Protein AF-A0A1H9WSW0-F1 (afdb_monomer_lite)

pLDDT: mean 82.79, std 16.85, range [34.12, 98.12]

Radius of gyration: 21.38 Å; chains: 1; bounding box: 46×25×64 Å

Sequence (181 aa):
MLRKGFSERDTLLPRIRAILGNEEEGVRRLQELWKSALRRRLAEGALPTLQRALDMPRLTHAYASYWAGRNCISPRQPVFGTLLAYLGIDSIQSCISAARKLYSAHHKAGQQLVKELGASVDDTVVRRLETENSVTLSVGSGVSSLQITLFKVVAVSPDVTTVPAAVLRTALKLRGAEWLA

Foldseek 3Di:
DAFDDDDPCLLLVVQLCVLCPPCVVVLVVLLLVLLVLLVVCVVVVVVVVLCVQQVNVPDDSVNSNVQSDPPHLHDDPPSRLSSCVVSVNPPSVSSVVSSVSSVVSSVVSVVVQVVQVVVQDDPVNVVCVVVDQKDWDFGDDDPSTTTDIDGNDPDDDPDDDDDDPVVVNPVPDPPDCPVVD

Secondary structure (DSSP, 8-state):
-B--SS-HHHHHHHHHHHHHGGGHHHHHHHHHHHHHHHHHHHHTT-HHHHHHHTT-TT--HHHHHHHHSTT-S-PPTTHHHHHHHHTT-S-HHHHHHHHHHHHHHHHHHHHHHHHHHHHH--HHHHHHHHHSSEEEEEESSGGGPEEEEEE------SS-----HHHHT-TT-----TT--

Structure (mmCIF, N/CA/C/O backbone):
data_AF-A0A1H9WSW0-F1
#
_entry.id   AF-A0A1H9WSW0-F1
#
loop_
_atom_site.group_PDB
_atom_site.id
_atom_site.type_symbol
_atom_site.label_atom_id
_atom_site.label_alt_id
_atom_site.label_comp_id
_atom_site.label_asym_id
_atom_site.label_entity_id
_atom_site.label_seq_id
_atom_site.pdbx_PDB_ins_code
_atom_site.Cartn_x
_atom_site.Cartn_y
_atom_site.Cartn_z
_atom_site.occupancy
_atom_site.B_iso_or_equiv
_atom_site.auth_seq_id
_atom_site.auth_comp_id
_atom_site.auth_asym_id
_atom_site.auth_atom_id
_atom_site.pdbx_PDB_model_num
ATOM 1 N N . MET A 1 1 ? -3.609 -1.791 20.566 1.00 38.84 1 MET A N 1
ATOM 2 C CA . MET A 1 1 ? -4.601 -2.510 19.734 1.00 38.84 1 MET A CA 1
ATOM 3 C C . MET A 1 1 ? -3.914 -3.714 19.109 1.00 38.84 1 MET A C 1
ATOM 5 O O . MET A 1 1 ? -3.031 -3.522 18.283 1.00 38.84 1 MET A O 1
ATOM 9 N N . LEU A 1 2 ? -4.237 -4.931 19.546 1.00 34.62 2 LEU A N 1
ATOM 10 C CA . LEU A 1 2 ? -3.557 -6.148 19.091 1.00 34.62 2 LEU A CA 1
ATOM 11 C C . LEU A 1 2 ? -4.577 -7.140 18.552 1.00 34.62 2 LEU A C 1
ATOM 13 O O . LEU A 1 2 ? -5.642 -7.322 19.138 1.00 34.62 2 LEU A O 1
ATOM 17 N N . ARG A 1 3 ? -4.282 -7.678 17.367 1.00 46.81 3 ARG A N 1
ATOM 18 C CA . ARG A 1 3 ? -5.255 -8.337 16.492 1.00 46.81 3 ARG A CA 1
ATOM 19 C C .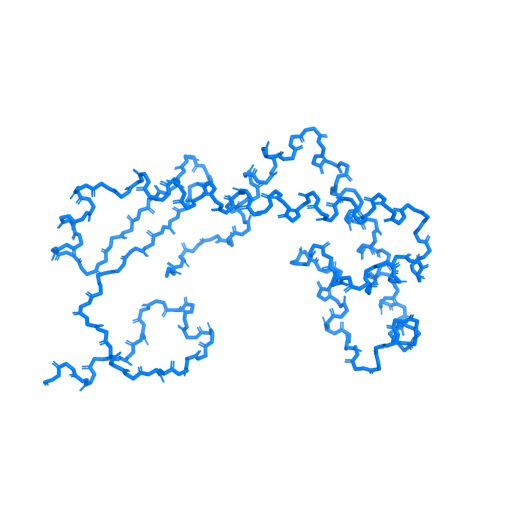 ARG A 1 3 ? -4.919 -9.818 16.373 1.00 46.81 3 ARG A C 1
ATOM 21 O O . ARG A 1 3 ? -3.785 -10.175 16.061 1.00 46.81 3 ARG A O 1
ATOM 28 N N . LYS A 1 4 ? -5.914 -10.665 16.624 1.00 34.12 4 LYS A N 1
ATOM 29 C CA . LYS A 1 4 ? -5.853 -12.115 16.432 1.00 34.12 4 LYS A CA 1
ATOM 30 C C . LYS A 1 4 ? -6.628 -12.436 15.148 1.00 34.12 4 LYS A C 1
ATOM 32 O O . LYS A 1 4 ? -7.837 -12.254 15.121 1.00 34.12 4 LYS A O 1
ATOM 37 N N . GLY A 1 5 ? -5.930 -12.908 14.114 1.00 36.50 5 GLY A N 1
ATOM 38 C CA . GLY A 1 5 ? -6.529 -13.367 12.851 1.00 36.50 5 GLY A CA 1
ATOM 39 C C . GLY A 1 5 ? -6.751 -12.276 11.792 1.00 36.50 5 GLY A C 1
ATOM 40 O O . GLY A 1 5 ? -7.163 -11.169 12.118 1.00 36.50 5 GLY A O 1
ATOM 41 N N . PHE A 1 6 ? -6.469 -12.653 10.534 1.00 40.56 6 PHE A N 1
ATOM 42 C CA . PHE A 1 6 ? -6.486 -11.876 9.280 1.00 40.56 6 PHE A CA 1
ATOM 43 C C . PHE A 1 6 ? -5.575 -10.638 9.253 1.00 40.56 6 PHE A C 1
ATOM 45 O O . PHE A 1 6 ? -5.480 -9.870 10.211 1.00 40.56 6 PHE A O 1
ATOM 52 N N . SER A 1 7 ? -4.821 -10.454 8.160 1.00 49.97 7 SER A N 1
ATOM 53 C CA . SER A 1 7 ? -3.940 -9.289 8.068 1.00 49.97 7 SER A CA 1
ATOM 54 C C . SER A 1 7 ? -4.804 -8.024 8.049 1.00 49.97 7 SER A C 1
ATOM 56 O O . SER A 1 7 ? -5.869 -8.016 7.441 1.00 49.97 7 SER A O 1
ATOM 58 N N . GLU A 1 8 ? -4.349 -6.933 8.676 1.00 51.81 8 GLU A N 1
ATOM 59 C CA . GLU A 1 8 ? -4.997 -5.603 8.634 1.00 51.81 8 GLU A CA 1
ATOM 60 C C . GLU A 1 8 ? -5.462 -5.215 7.225 1.00 51.81 8 GLU A C 1
ATOM 62 O O . GLU A 1 8 ? -6.463 -4.530 7.021 1.00 51.81 8 GLU A O 1
ATOM 67 N N . ARG A 1 9 ? -4.732 -5.711 6.235 1.00 53.47 9 ARG A N 1
ATOM 68 C CA . ARG A 1 9 ? -5.018 -5.508 4.840 1.00 53.47 9 ARG A CA 1
ATOM 69 C C . ARG A 1 9 ? -6.224 -6.294 4.338 1.00 53.47 9 ARG A C 1
ATOM 71 O O . ARG A 1 9 ? -6.984 -5.716 3.578 1.00 53.47 9 ARG A O 1
ATOM 78 N N . ASP A 1 10 ? -6.440 -7.536 4.756 1.00 60.22 10 ASP A N 1
ATOM 79 C CA . ASP A 1 10 ? -7.604 -8.334 4.332 1.00 60.22 10 ASP A CA 1
ATOM 80 C C . ASP A 1 10 ? -8.914 -7.695 4.806 1.00 60.22 10 ASP A C 1
ATOM 82 O O . ASP A 1 10 ? -9.914 -7.705 4.093 1.00 60.22 10 ASP A O 1
ATOM 86 N N . THR A 1 11 ? -8.875 -7.027 5.959 1.00 65.00 11 THR A N 1
ATOM 87 C CA . THR A 1 11 ? -10.005 -6.267 6.505 1.00 65.00 11 THR A CA 1
ATOM 88 C C . THR A 1 11 ? -10.200 -4.904 5.831 1.00 65.00 11 THR A C 1
ATOM 90 O O . THR A 1 11 ? -11.332 -4.466 5.603 1.00 65.00 11 THR A O 1
ATOM 93 N N . LEU A 1 12 ? -9.107 -4.204 5.507 1.00 78.38 12 LEU A N 1
ATOM 94 C CA . LEU A 1 12 ? -9.179 -2.899 4.845 1.00 78.38 12 LEU A CA 1
ATOM 95 C C . LEU A 1 12 ? -9.450 -3.016 3.346 1.00 78.38 12 LEU A C 1
ATOM 97 O O . LEU A 1 12 ? -9.990 -2.080 2.763 1.00 78.38 12 LEU A O 1
ATOM 101 N N . LEU A 1 13 ? -9.097 -4.137 2.713 1.00 81.50 13 LEU A N 1
ATOM 102 C CA . LEU A 1 13 ? -9.235 -4.331 1.272 1.00 81.50 13 LEU A CA 1
ATOM 103 C C . LEU A 1 13 ? -10.670 -4.087 0.792 1.00 81.50 13 LEU A C 1
ATOM 105 O O . LEU A 1 13 ? -10.814 -3.239 -0.083 1.00 81.50 13 LEU A O 1
ATOM 109 N N . PRO A 1 14 ? -11.724 -4.699 1.366 1.00 84.12 14 PRO A N 1
ATOM 110 C CA . PRO A 1 14 ? -13.106 -4.407 0.981 1.00 84.12 14 PRO A CA 1
ATOM 111 C C . PRO A 1 14 ? -13.464 -2.915 1.053 1.00 84.12 14 PRO A C 1
ATOM 113 O O . PRO A 1 14 ? -14.095 -2.392 0.140 1.00 84.12 14 PRO A O 1
ATOM 116 N N . ARG A 1 15 ? -12.996 -2.199 2.086 1.00 86.88 15 ARG A N 1
ATOM 117 C CA . ARG A 1 15 ? -13.229 -0.750 2.241 1.00 86.88 15 ARG A CA 1
ATOM 118 C C . ARG A 1 15 ? -12.480 0.057 1.191 1.00 86.88 15 ARG A C 1
ATOM 120 O O . ARG A 1 15 ? -13.049 0.948 0.575 1.00 86.88 15 ARG A O 1
ATOM 127 N N . ILE A 1 16 ? -11.220 -0.288 0.937 1.00 89.50 16 ILE A N 1
ATOM 128 C CA . ILE A 1 16 ? -10.413 0.334 -0.116 1.00 89.50 16 ILE A CA 1
ATOM 129 C C . ILE A 1 16 ? -11.081 0.133 -1.479 1.00 89.50 16 ILE A C 1
ATOM 131 O O . ILE A 1 16 ? -11.145 1.083 -2.253 1.00 89.50 16 ILE A O 1
ATOM 135 N N . ARG A 1 17 ? -11.606 -1.068 -1.759 1.00 91.06 17 ARG A N 1
ATOM 136 C CA . ARG A 1 17 ? -12.364 -1.353 -2.986 1.00 91.06 17 ARG A CA 1
ATOM 137 C C . ARG A 1 17 ? -13.604 -0.479 -3.091 1.00 91.06 17 ARG A C 1
ATOM 139 O O . ARG A 1 17 ? -13.776 0.190 -4.100 1.00 91.06 17 ARG A O 1
ATOM 146 N N . ALA A 1 18 ? -14.407 -0.418 -2.031 1.00 90.75 18 ALA A N 1
ATOM 147 C CA . ALA A 1 18 ? -15.601 0.421 -1.994 1.00 90.75 18 ALA A CA 1
ATOM 148 C C . ALA A 1 18 ? -15.280 1.912 -2.212 1.00 90.75 18 ALA A C 1
ATOM 150 O O . ALA A 1 18 ? -16.012 2.598 -2.915 1.00 90.75 18 ALA A O 1
ATOM 151 N N . ILE A 1 19 ? -14.168 2.408 -1.657 1.00 93.44 19 ILE A N 1
ATOM 152 C CA . ILE A 1 19 ? -13.735 3.804 -1.827 1.00 93.44 19 ILE A CA 1
ATOM 153 C C . ILE A 1 19 ? -13.229 4.081 -3.247 1.00 93.44 19 ILE A C 1
ATOM 155 O O . ILE A 1 19 ? -13.458 5.169 -3.767 1.00 93.44 19 ILE A O 1
ATOM 159 N N . LEU A 1 20 ? -12.508 3.136 -3.857 1.00 94.00 20 LEU A N 1
ATOM 160 C CA . LEU A 1 20 ? -12.010 3.284 -5.228 1.00 94.00 20 LEU A CA 1
ATOM 161 C C . LEU A 1 20 ? -13.120 3.096 -6.273 1.00 94.00 20 LEU A C 1
ATOM 163 O O . LEU A 1 20 ? -13.038 3.682 -7.351 1.00 94.00 20 LEU A O 1
ATOM 167 N N . GLY A 1 21 ? -14.143 2.293 -5.968 1.00 95.00 21 GLY A N 1
ATOM 168 C CA . GLY A 1 21 ? -15.275 2.027 -6.852 1.00 95.00 21 GLY A CA 1
ATOM 169 C C . GLY A 1 21 ? -14.823 1.580 -8.244 1.00 95.00 21 GLY A C 1
ATOM 170 O O . GLY A 1 21 ? -13.970 0.704 -8.385 1.00 95.00 21 GLY A O 1
ATOM 171 N N . ASN A 1 22 ? -15.349 2.243 -9.274 1.00 95.00 22 ASN A N 1
ATOM 172 C CA . ASN A 1 22 ? -15.055 1.949 -10.682 1.00 95.00 22 ASN A CA 1
ATOM 173 C C . ASN A 1 22 ? -13.574 2.139 -11.060 1.00 95.00 22 ASN A C 1
ATOM 175 O O . ASN A 1 22 ? -13.133 1.643 -12.094 1.00 95.00 22 ASN A O 1
ATOM 179 N N . GLU A 1 23 ? -12.790 2.848 -10.245 1.00 94.50 23 GLU A N 1
ATOM 180 C CA . GLU A 1 23 ? -11.371 3.085 -10.513 1.00 94.50 23 GLU A CA 1
ATOM 181 C C . GLU A 1 23 ? -10.456 1.969 -9.986 1.00 94.50 23 GLU A C 1
ATOM 183 O O . GLU A 1 23 ? -9.259 1.977 -10.296 1.00 94.50 23 GLU A O 1
ATOM 188 N N . GLU A 1 24 ? -10.972 1.018 -9.189 1.00 94.69 24 GLU A N 1
ATOM 189 C CA . GLU A 1 24 ? -10.145 -0.002 -8.526 1.00 94.69 24 GLU A CA 1
ATOM 190 C C . GLU A 1 24 ? -9.280 -0.759 -9.534 1.00 94.69 24 GLU A C 1
ATOM 192 O O . GLU A 1 24 ? -8.063 -0.864 -9.357 1.00 94.69 24 GLU A O 1
ATOM 197 N N . GLU A 1 25 ? -9.893 -1.258 -10.605 1.00 95.94 25 GLU A N 1
ATOM 198 C CA . GLU A 1 25 ? -9.198 -2.091 -11.578 1.00 95.94 25 GLU A CA 1
ATOM 199 C C . GLU A 1 25 ? -8.079 -1.317 -12.284 1.00 95.94 25 GLU A C 1
ATOM 201 O O . GLU A 1 25 ? -6.953 -1.809 -12.390 1.00 95.94 25 GLU A O 1
ATOM 206 N N . GLY A 1 26 ? -8.342 -0.071 -12.692 1.00 96.62 26 GLY A N 1
ATOM 207 C CA . GLY A 1 26 ? -7.338 0.791 -13.318 1.00 96.62 26 GLY A CA 1
ATOM 208 C C . GLY A 1 26 ? -6.163 1.086 -12.382 1.00 96.62 26 GLY A C 1
ATOM 209 O O . GLY A 1 26 ? -4.998 0.964 -12.774 1.00 96.62 26 GLY A O 1
ATOM 210 N N . VAL A 1 27 ? -6.449 1.395 -11.113 1.00 96.38 27 VAL A N 1
ATOM 211 C CA . VAL A 1 27 ? -5.418 1.627 -10.088 1.00 96.38 27 VAL A CA 1
ATOM 212 C C . VAL A 1 27 ? -4.583 0.367 -9.849 1.00 96.38 27 VAL A C 1
ATOM 214 O O . VAL A 1 27 ? -3.354 0.451 -9.762 1.00 96.38 27 VAL A O 1
ATOM 217 N N . ARG A 1 28 ? -5.215 -0.809 -9.770 1.00 94.50 28 ARG A N 1
ATOM 218 C CA . ARG A 1 28 ? -4.524 -2.099 -9.588 1.00 94.50 28 ARG A CA 1
ATOM 219 C C . ARG A 1 28 ? -3.661 -2.459 -10.790 1.00 94.50 28 ARG A C 1
ATOM 221 O O . ARG A 1 28 ? -2.525 -2.885 -10.600 1.00 94.50 28 ARG A O 1
ATOM 228 N N . ARG A 1 29 ? -4.159 -2.229 -12.004 1.00 96.88 29 ARG A N 1
ATOM 229 C CA . ARG A 1 29 ? -3.423 -2.465 -13.250 1.00 96.88 29 ARG A CA 1
ATOM 230 C C . ARG A 1 29 ? -2.155 -1.619 -13.317 1.00 96.88 29 ARG A C 1
ATOM 232 O O . ARG A 1 29 ? -1.082 -2.152 -13.581 1.00 96.88 29 ARG A O 1
ATOM 239 N N . LEU A 1 30 ? -2.254 -0.327 -12.997 1.00 97.56 30 LEU A N 1
ATOM 240 C CA . LEU A 1 30 ? -1.094 0.568 -12.944 1.00 97.56 30 LEU A CA 1
ATOM 241 C C . LEU A 1 30 ? -0.109 0.169 -11.837 1.00 97.56 30 LEU A C 1
ATOM 243 O O . LEU A 1 30 ? 1.098 0.257 -12.037 1.00 97.56 30 LEU A O 1
ATOM 247 N N . GLN A 1 31 ? -0.599 -0.307 -10.688 1.00 96.50 31 GLN A N 1
ATOM 248 C CA . GLN A 1 31 ? 0.255 -0.853 -9.630 1.00 96.50 31 GLN A CA 1
ATOM 249 C C . GLN A 1 31 ? 1.017 -2.104 -10.083 1.00 96.50 31 GLN A C 1
ATOM 251 O O . GLN A 1 31 ? 2.221 -2.195 -9.859 1.00 96.50 31 GLN A O 1
ATOM 256 N N . GLU A 1 32 ? 0.349 -3.056 -10.734 1.00 96.94 32 GLU A N 1
ATOM 257 C CA . GLU A 1 32 ? 1.009 -4.267 -11.232 1.00 96.94 32 GLU A CA 1
ATOM 258 C C . GLU A 1 32 ? 1.965 -3.990 -12.394 1.00 96.94 32 GLU A C 1
ATOM 260 O O . GLU A 1 32 ? 2.999 -4.652 -12.488 1.00 96.94 32 GLU A O 1
ATOM 265 N N . LEU A 1 33 ? 1.685 -2.987 -13.232 1.00 97.50 33 LEU A N 1
ATOM 266 C CA . LEU A 1 33 ? 2.548 -2.596 -14.348 1.00 97.50 33 LEU A CA 1
ATOM 267 C C . LEU A 1 33 ? 3.987 -2.324 -13.884 1.00 97.50 33 LEU A C 1
ATOM 269 O O . LEU A 1 33 ? 4.922 -2.998 -14.313 1.00 97.50 33 LEU A O 1
ATOM 273 N N . TRP A 1 34 ? 4.182 -1.378 -12.963 1.00 97.69 34 TRP A N 1
ATOM 274 C CA . TRP A 1 34 ? 5.536 -1.037 -12.519 1.00 97.69 34 TRP A CA 1
ATOM 275 C C . TRP A 1 34 ? 6.126 -2.094 -11.577 1.00 97.69 34 TRP A C 1
ATOM 277 O O . TRP A 1 34 ? 7.333 -2.340 -11.607 1.00 97.69 34 TRP A O 1
ATOM 287 N N . LYS A 1 35 ? 5.302 -2.761 -10.757 1.00 98.06 35 LYS A N 1
ATOM 288 C CA . LYS A 1 35 ? 5.786 -3.801 -9.835 1.00 98.06 35 LYS A CA 1
ATOM 289 C C . LYS A 1 35 ? 6.286 -5.032 -10.568 1.00 98.06 35 LYS A C 1
ATOM 291 O O . LYS A 1 35 ? 7.317 -5.579 -10.191 1.00 98.06 35 LYS A O 1
ATOM 296 N N . SER A 1 36 ? 5.573 -5.481 -11.598 1.00 97.75 36 SER A N 1
ATOM 297 C CA . SER A 1 36 ? 6.006 -6.608 -12.428 1.00 97.75 36 SER A CA 1
ATOM 298 C C . SER A 1 36 ? 7.280 -6.270 -13.202 1.00 97.75 36 SER A C 1
ATOM 300 O O . SER A 1 36 ? 8.211 -7.077 -13.201 1.00 97.75 36 SER A O 1
ATOM 302 N N . ALA A 1 37 ? 7.380 -5.056 -13.754 1.00 97.81 37 ALA A N 1
ATOM 303 C CA . ALA A 1 37 ? 8.597 -4.571 -14.398 1.00 97.81 37 ALA A CA 1
ATOM 304 C C . ALA A 1 37 ? 9.793 -4.556 -13.428 1.00 97.81 37 ALA A C 1
ATOM 306 O O . ALA A 1 37 ? 10.864 -5.057 -13.772 1.00 97.81 37 ALA A O 1
ATOM 307 N N . LEU A 1 38 ? 9.603 -4.065 -12.197 1.00 97.94 38 LEU A N 1
ATOM 308 C CA . LEU A 1 38 ? 10.642 -4.084 -11.166 1.00 97.94 38 LEU A CA 1
ATOM 309 C C . LEU A 1 38 ? 11.030 -5.513 -10.764 1.00 97.94 38 LEU A C 1
ATOM 311 O O . LEU A 1 38 ? 12.218 -5.815 -10.698 1.00 97.94 38 LEU A O 1
ATOM 315 N N . ARG A 1 39 ? 10.056 -6.409 -10.541 1.00 97.88 39 ARG A N 1
ATOM 316 C CA . ARG A 1 39 ? 10.324 -7.829 -10.232 1.00 97.88 39 ARG A CA 1
ATOM 317 C C . ARG A 1 39 ? 11.192 -8.478 -11.306 1.00 97.88 39 ARG A C 1
ATOM 319 O O . ARG A 1 39 ? 12.167 -9.142 -10.969 1.00 97.88 39 ARG A O 1
ATOM 326 N N . ARG A 1 40 ? 10.863 -8.248 -12.579 1.00 97.50 40 ARG A N 1
ATOM 327 C CA . ARG A 1 40 ? 11.629 -8.766 -13.718 1.00 97.50 40 ARG A CA 1
ATOM 328 C C . ARG A 1 40 ? 13.066 -8.237 -13.718 1.00 97.50 40 ARG A C 1
ATOM 330 O O . ARG A 1 40 ? 13.993 -9.034 -13.740 1.00 97.50 40 ARG A O 1
ATOM 337 N N . ARG A 1 41 ? 13.259 -6.920 -13.584 1.00 97.06 41 ARG A N 1
ATOM 338 C CA . ARG A 1 41 ? 14.602 -6.311 -13.515 1.00 97.06 41 ARG A CA 1
ATOM 339 C C . ARG A 1 41 ? 15.440 -6.858 -12.357 1.00 97.06 41 ARG A C 1
ATOM 341 O O . ARG A 1 41 ? 16.633 -7.092 -12.514 1.00 97.06 41 ARG A O 1
ATOM 348 N N . LEU A 1 42 ? 14.831 -7.064 -11.190 1.00 96.44 42 LEU A N 1
ATOM 349 C CA . LEU A 1 42 ? 15.534 -7.635 -10.040 1.00 96.44 42 LEU A CA 1
ATOM 350 C C . LEU A 1 42 ? 15.942 -9.092 -10.288 1.00 96.44 42 LEU A C 1
ATOM 352 O O . LEU A 1 42 ? 17.070 -9.454 -9.964 1.00 96.44 42 LEU A O 1
ATOM 356 N N . ALA A 1 43 ? 15.076 -9.893 -10.916 1.00 96.00 43 ALA A N 1
ATOM 357 C CA . ALA A 1 43 ? 15.394 -11.269 -11.303 1.00 96.00 43 ALA A CA 1
ATOM 358 C C . ALA A 1 43 ? 16.537 -11.350 -12.336 1.00 96.00 43 ALA A C 1
ATOM 360 O O . ALA A 1 43 ? 17.318 -12.293 -12.309 1.00 96.00 43 ALA A O 1
ATOM 361 N N . GLU A 1 44 ? 16.680 -10.335 -13.190 1.00 96.38 44 GLU A N 1
ATOM 362 C CA . GLU A 1 44 ? 17.793 -10.179 -14.142 1.00 96.38 44 GLU A CA 1
ATOM 363 C C . GLU A 1 44 ? 19.102 -9.689 -13.483 1.00 96.38 44 GLU A C 1
ATOM 365 O O . GLU A 1 44 ? 20.090 -9.445 -14.171 1.00 96.38 44 GLU A O 1
ATOM 370 N N . GLY A 1 45 ? 19.135 -9.496 -12.159 1.00 93.94 45 GLY A N 1
ATOM 371 C CA . GLY A 1 45 ? 20.326 -9.013 -11.452 1.00 93.94 45 GLY A CA 1
ATOM 372 C C . GLY A 1 45 ? 20.592 -7.512 -11.621 1.00 93.94 45 GLY A C 1
ATOM 373 O O . GLY A 1 45 ? 21.691 -7.041 -11.330 1.00 93.94 45 GLY A O 1
ATOM 374 N N . ALA A 1 46 ? 19.596 -6.720 -12.037 1.00 95.19 46 ALA A N 1
ATOM 375 C CA . ALA A 1 46 ? 19.780 -5.307 -12.382 1.00 95.19 46 ALA A CA 1
ATOM 376 C C . ALA A 1 46 ? 20.014 -4.360 -11.182 1.00 95.19 46 ALA A C 1
ATOM 378 O O . ALA A 1 46 ? 20.078 -3.142 -11.376 1.00 95.19 46 ALA A O 1
ATOM 379 N N . LEU A 1 47 ? 20.169 -4.871 -9.953 1.00 96.12 47 LEU A N 1
ATOM 380 C CA . LEU A 1 47 ? 20.308 -4.058 -8.737 1.00 96.12 47 LEU A CA 1
ATOM 381 C C . LEU A 1 47 ? 21.422 -2.992 -8.829 1.00 96.12 47 LEU A C 1
ATOM 383 O O . LEU A 1 47 ? 21.122 -1.840 -8.516 1.00 96.12 47 LEU A O 1
ATOM 387 N N . PRO A 1 48 ? 22.651 -3.279 -9.309 1.00 96.88 48 PRO A N 1
ATOM 388 C CA . PRO A 1 48 ? 23.694 -2.252 -9.414 1.00 96.88 48 PRO A CA 1
ATOM 389 C C . PRO A 1 48 ? 23.345 -1.128 -10.399 1.00 96.88 48 PRO A C 1
ATOM 391 O O . PRO A 1 48 ? 23.721 0.028 -10.210 1.00 96.88 48 PRO A O 1
ATOM 394 N N . THR A 1 49 ? 22.621 -1.449 -11.474 1.00 97.12 49 THR A N 1
ATOM 395 C CA . THR A 1 49 ? 22.169 -0.441 -12.448 1.00 97.12 49 THR A CA 1
ATOM 396 C C . THR A 1 49 ? 21.021 0.397 -11.887 1.00 97.12 49 THR A C 1
ATOM 398 O O . THR A 1 49 ? 20.997 1.608 -12.086 1.00 97.12 49 THR A O 1
ATOM 401 N N . LEU A 1 50 ? 20.127 -0.227 -11.113 1.00 96.50 50 LEU A N 1
ATOM 402 C CA . LEU A 1 50 ? 19.039 0.440 -10.410 1.00 96.50 50 LEU A CA 1
ATOM 403 C C . LEU A 1 50 ? 19.571 1.399 -9.334 1.00 96.50 50 LEU A C 1
ATOM 405 O O . LEU A 1 50 ? 19.106 2.530 -9.247 1.00 96.50 50 LEU A O 1
ATOM 409 N N . GLN A 1 51 ? 20.573 0.982 -8.552 1.00 97.19 51 GLN A N 1
ATOM 410 C CA . GLN A 1 51 ? 21.248 1.832 -7.561 1.00 97.19 51 GLN A CA 1
ATOM 411 C C . GLN A 1 51 ? 21.806 3.108 -8.197 1.00 97.19 51 GLN A C 1
ATOM 413 O O . GLN A 1 51 ? 21.592 4.193 -7.664 1.00 97.19 51 GLN A O 1
ATOM 418 N N . ARG A 1 52 ? 22.480 2.979 -9.348 1.00 96.94 52 ARG A N 1
ATOM 419 C CA . ARG A 1 52 ? 23.023 4.123 -10.094 1.00 96.94 52 ARG A CA 1
ATOM 420 C C . ARG A 1 52 ? 21.926 5.018 -10.661 1.00 96.94 52 ARG A C 1
ATOM 422 O O . ARG A 1 52 ? 22.007 6.228 -10.514 1.00 96.94 52 ARG A O 1
ATOM 429 N N . ALA A 1 53 ? 20.894 4.437 -11.273 1.00 95.44 53 ALA A N 1
ATOM 430 C CA . ALA A 1 53 ? 19.801 5.205 -11.868 1.00 95.44 53 ALA A CA 1
ATOM 431 C C . ALA A 1 53 ? 18.981 5.993 -10.833 1.00 95.44 53 ALA A C 1
ATOM 433 O O . ALA A 1 53 ? 18.462 7.060 -11.147 1.00 95.44 53 ALA A O 1
ATOM 434 N N . LEU A 1 54 ? 18.853 5.466 -9.612 1.00 95.75 54 LEU A N 1
ATOM 435 C CA . LEU A 1 54 ? 18.106 6.102 -8.526 1.00 95.75 54 LEU A CA 1
ATOM 436 C C . LEU A 1 54 ? 18.963 6.982 -7.607 1.00 95.75 54 LEU A C 1
ATOM 438 O O . LEU A 1 54 ? 18.403 7.567 -6.685 1.00 95.75 54 LEU A O 1
ATOM 442 N N . ASP A 1 55 ? 20.281 7.036 -7.817 1.00 95.69 55 ASP A N 1
ATOM 443 C CA . ASP A 1 55 ? 21.247 7.638 -6.886 1.00 95.69 55 ASP A CA 1
ATOM 444 C C . ASP A 1 55 ? 21.100 7.101 -5.443 1.00 95.69 55 ASP A C 1
ATOM 446 O O . ASP A 1 55 ? 21.023 7.821 -4.448 1.00 95.69 55 ASP A O 1
ATOM 450 N N . MET A 1 56 ? 20.989 5.774 -5.322 1.00 95.44 56 MET A N 1
ATOM 451 C CA . MET A 1 56 ? 20.795 5.077 -4.047 1.00 95.44 56 MET A CA 1
ATOM 452 C C . MET A 1 56 ? 21.821 3.950 -3.867 1.00 95.44 56 MET A C 1
ATOM 454 O O . MET A 1 56 ? 21.458 2.774 -3.951 1.00 95.44 56 MET A O 1
ATOM 458 N N . PRO A 1 57 ? 23.092 4.253 -3.543 1.00 92.62 57 PRO A N 1
ATOM 459 C CA . PRO A 1 57 ? 24.14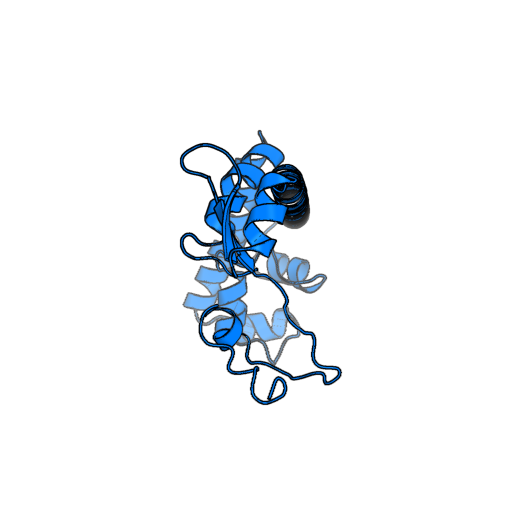8 3.238 -3.425 1.00 92.62 57 PRO A CA 1
ATOM 460 C C . PRO A 1 57 ? 23.895 2.211 -2.308 1.00 92.62 57 PRO A C 1
ATOM 462 O O . PRO A 1 57 ? 24.419 1.104 -2.344 1.00 92.62 57 PRO A O 1
ATOM 465 N N . ARG A 1 58 ? 23.060 2.553 -1.316 1.00 94.56 58 ARG A N 1
ATOM 466 C CA . ARG A 1 58 ? 22.684 1.668 -0.198 1.00 94.56 58 ARG A CA 1
ATOM 467 C C . ARG A 1 58 ? 21.384 0.887 -0.436 1.00 94.56 58 ARG A C 1
ATOM 469 O O . ARG A 1 58 ? 20.909 0.214 0.478 1.00 94.56 58 ARG A O 1
ATOM 476 N N . LEU A 1 59 ? 20.772 0.982 -1.622 1.00 94.81 59 LEU A N 1
ATOM 477 C CA . LEU A 1 59 ? 19.559 0.223 -1.943 1.00 94.81 59 LEU A CA 1
ATOM 478 C C . LEU A 1 59 ? 19.877 -1.275 -1.968 1.00 94.81 59 LEU A C 1
ATOM 480 O O . LEU A 1 59 ? 20.674 -1.734 -2.780 1.00 94.81 59 LEU A O 1
ATOM 484 N N . THR A 1 60 ? 19.239 -2.046 -1.093 1.00 95.44 60 THR A N 1
ATOM 485 C CA . THR A 1 60 ? 19.421 -3.500 -1.025 1.00 95.44 60 THR A CA 1
ATOM 486 C C . THR A 1 60 ? 18.392 -4.231 -1.882 1.00 95.44 60 THR A C 1
ATOM 488 O O . THR A 1 60 ? 17.296 -3.723 -2.134 1.00 95.44 60 THR A O 1
ATOM 491 N N . HIS A 1 61 ? 18.703 -5.473 -2.268 1.00 94.38 61 HIS A N 1
ATOM 492 C CA . HIS A 1 61 ? 17.753 -6.334 -2.978 1.00 94.38 61 HIS A CA 1
ATOM 493 C C . HIS A 1 61 ? 16.449 -6.522 -2.189 1.00 94.38 61 HIS A C 1
ATOM 495 O O . HIS A 1 61 ? 15.361 -6.464 -2.759 1.00 94.38 61 HIS A O 1
ATOM 501 N N . ALA A 1 62 ? 16.545 -6.704 -0.867 1.00 93.25 62 ALA A N 1
ATOM 502 C CA . ALA A 1 62 ? 15.387 -6.858 0.007 1.00 93.25 62 ALA A CA 1
ATOM 503 C C . ALA A 1 62 ? 14.485 -5.614 -0.013 1.00 93.25 62 ALA A C 1
ATOM 505 O O . ALA A 1 62 ? 13.264 -5.738 -0.112 1.00 93.25 62 ALA A O 1
ATOM 506 N N . TYR A 1 63 ? 15.073 -4.415 0.023 1.00 93.00 63 TYR A N 1
ATOM 507 C CA . TYR A 1 63 ? 14.302 -3.174 0.003 1.00 93.00 63 TYR A CA 1
ATOM 508 C C . TYR A 1 63 ? 13.667 -2.901 -1.370 1.00 93.00 63 TYR A C 1
ATOM 510 O O . TYR A 1 63 ? 12.490 -2.546 -1.443 1.00 93.00 63 TYR A O 1
ATOM 518 N N . ALA A 1 64 ? 14.386 -3.170 -2.464 1.00 94.81 64 ALA A N 1
ATOM 519 C CA . ALA A 1 64 ? 13.820 -3.093 -3.812 1.00 94.81 64 ALA A CA 1
ATOM 520 C C . ALA A 1 64 ? 12.696 -4.129 -4.027 1.00 94.81 64 ALA A C 1
ATOM 522 O O . ALA A 1 64 ? 11.641 -3.814 -4.580 1.00 94.81 64 ALA A O 1
ATOM 523 N N . SER A 1 65 ? 12.874 -5.351 -3.517 1.00 94.31 65 SER A N 1
ATOM 524 C CA . SER A 1 65 ? 11.846 -6.401 -3.550 1.00 94.31 65 SER A CA 1
ATOM 525 C C . SER A 1 65 ? 10.615 -6.020 -2.730 1.00 94.31 65 SER A C 1
ATOM 527 O O . SER A 1 65 ? 9.490 -6.306 -3.137 1.00 94.31 65 SER A O 1
ATOM 529 N N . TYR A 1 66 ? 10.798 -5.325 -1.602 1.00 94.12 66 TYR A N 1
ATOM 530 C CA . TYR A 1 66 ? 9.691 -4.783 -0.817 1.00 94.12 66 TYR A CA 1
ATOM 531 C C . TYR A 1 66 ? 8.852 -3.780 -1.623 1.00 94.12 66 TYR A C 1
ATOM 533 O O . TYR A 1 66 ? 7.622 -3.842 -1.555 1.00 94.12 66 TYR A O 1
ATOM 541 N N . TRP A 1 67 ? 9.479 -2.908 -2.424 1.00 96.00 67 TRP A N 1
ATOM 542 C CA . TRP A 1 67 ? 8.748 -1.998 -3.317 1.00 96.00 67 TRP A CA 1
ATOM 543 C C . TRP A 1 67 ? 7.892 -2.755 -4.330 1.00 96.00 67 TRP A C 1
ATOM 545 O O . TRP A 1 67 ? 6.719 -2.439 -4.512 1.00 96.00 67 TRP A O 1
ATOM 555 N N . ALA A 1 68 ? 8.454 -3.797 -4.939 1.00 94.31 68 ALA A N 1
ATOM 556 C CA . ALA A 1 68 ? 7.736 -4.642 -5.888 1.00 94.31 68 ALA A CA 1
ATOM 557 C C . ALA A 1 68 ? 6.686 -5.553 -5.215 1.00 94.31 68 ALA A C 1
ATOM 559 O O . ALA A 1 68 ? 5.842 -6.161 -5.877 1.00 94.31 68 ALA A O 1
ATOM 560 N N . GLY A 1 69 ? 6.746 -5.657 -3.888 1.00 89.25 69 GLY A N 1
ATOM 561 C CA . GLY A 1 69 ? 5.865 -6.468 -3.077 1.00 89.25 69 GLY A CA 1
ATOM 562 C C . GLY A 1 69 ? 4.462 -5.887 -2.948 1.00 89.25 69 GLY A C 1
ATOM 563 O O . GLY A 1 69 ? 4.153 -4.735 -3.275 1.00 89.25 69 GLY A O 1
ATOM 564 N N . ARG A 1 70 ? 3.569 -6.704 -2.387 1.00 83.38 70 ARG A N 1
ATOM 565 C CA . ARG A 1 70 ? 2.188 -6.282 -2.148 1.00 83.38 70 ARG A CA 1
ATOM 566 C C . ARG A 1 70 ? 2.152 -5.080 -1.200 1.00 83.38 70 ARG A C 1
ATOM 568 O O . ARG A 1 70 ? 1.351 -4.179 -1.415 1.00 83.38 70 ARG A O 1
ATOM 575 N N . ASN A 1 71 ? 2.991 -5.038 -0.161 1.00 81.38 71 ASN A N 1
ATOM 576 C CA . ASN A 1 71 ? 2.925 -4.090 0.974 1.00 81.38 71 ASN A CA 1
ATOM 577 C C . ASN A 1 71 ? 3.361 -2.652 0.682 1.00 81.38 71 ASN A C 1
ATOM 579 O O . ASN A 1 71 ? 3.051 -1.764 1.468 1.00 81.38 71 ASN A O 1
ATOM 583 N N . CYS A 1 72 ? 3.991 -2.397 -0.458 1.00 90.94 72 CYS A N 1
ATOM 584 C CA . CYS A 1 72 ? 4.345 -1.047 -0.868 1.00 90.94 72 CYS A CA 1
ATOM 585 C C . CYS A 1 72 ? 3.317 -0.504 -1.875 1.00 90.94 72 CYS A C 1
ATOM 587 O O . CYS A 1 72 ? 2.971 -1.197 -2.826 1.00 90.94 72 CYS A O 1
ATOM 589 N N . ILE A 1 73 ? 2.809 0.716 -1.680 1.00 94.38 73 ILE A N 1
ATOM 590 C CA . ILE A 1 73 ? 1.987 1.417 -2.691 1.00 94.38 73 ILE A CA 1
ATOM 591 C C . ILE A 1 73 ? 2.889 2.124 -3.706 1.00 94.38 73 ILE A C 1
ATOM 593 O O . ILE A 1 73 ? 2.639 2.093 -4.907 1.00 94.38 73 ILE A O 1
ATOM 597 N N . SER A 1 74 ? 3.945 2.765 -3.216 1.00 94.75 74 SER A N 1
ATOM 598 C CA . SER A 1 74 ? 5.028 3.315 -4.023 1.00 94.75 74 SER A CA 1
ATOM 599 C C . SER A 1 74 ? 6.231 3.618 -3.125 1.00 94.75 74 SER A C 1
ATOM 601 O O . SER A 1 74 ? 6.045 3.877 -1.928 1.00 94.75 74 SER A O 1
ATOM 603 N N . PRO A 1 75 ? 7.448 3.681 -3.685 1.00 93.19 75 PRO A N 1
ATOM 604 C CA . PRO A 1 75 ? 8.552 4.415 -3.078 1.00 93.19 75 PRO A CA 1
ATOM 605 C C . PRO A 1 75 ? 8.160 5.867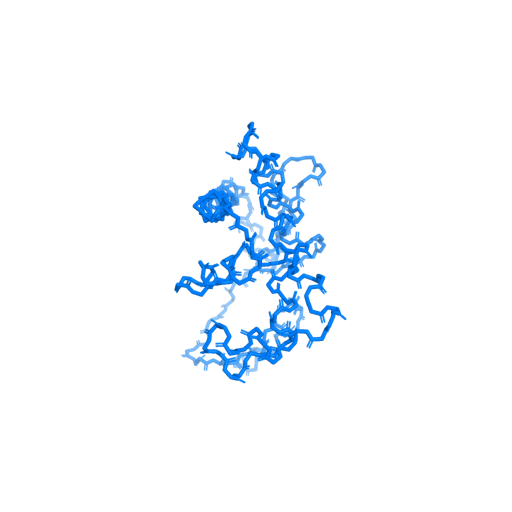 -2.762 1.00 93.19 75 PRO A C 1
ATOM 607 O O . PRO A 1 75 ? 7.174 6.401 -3.288 1.00 93.19 75 PRO A O 1
ATOM 610 N N . ARG A 1 76 ? 8.947 6.521 -1.902 1.00 90.75 76 ARG A N 1
ATOM 611 C CA . ARG A 1 76 ? 8.778 7.952 -1.610 1.00 90.75 76 ARG A CA 1
ATOM 612 C C . ARG A 1 76 ? 9.115 8.795 -2.843 1.00 90.75 76 ARG A C 1
ATOM 614 O O . ARG A 1 76 ? 9.910 8.393 -3.687 1.00 90.75 76 ARG A O 1
ATOM 621 N N . GLN A 1 77 ? 8.505 9.970 -2.943 1.00 87.88 77 GLN A N 1
ATOM 622 C CA . GLN A 1 77 ? 8.907 10.969 -3.934 1.00 87.88 77 GLN A CA 1
ATOM 623 C C . GLN A 1 77 ? 10.241 11.612 -3.508 1.00 87.88 77 GLN A C 1
ATOM 625 O O . GLN A 1 77 ? 10.473 11.729 -2.302 1.00 87.88 77 GLN A O 1
ATOM 630 N N . PRO A 1 78 ? 11.113 12.009 -4.455 1.00 90.25 78 PRO A N 1
ATOM 631 C CA . PRO A 1 78 ? 10.950 11.926 -5.917 1.00 90.25 78 PRO A CA 1
ATOM 632 C C . PRO A 1 78 ? 11.315 10.558 -6.529 1.00 90.25 78 PRO A C 1
ATOM 634 O O . PRO A 1 78 ? 11.039 10.320 -7.702 1.00 90.25 78 PRO A O 1
ATOM 637 N N . VAL A 1 79 ? 11.879 9.638 -5.735 1.00 95.81 79 VAL A N 1
ATOM 638 C CA . VAL A 1 79 ? 12.433 8.342 -6.185 1.00 95.81 79 VAL A CA 1
ATOM 639 C C . VAL A 1 79 ? 11.462 7.539 -7.050 1.00 95.81 79 VAL A C 1
ATOM 641 O O . VAL A 1 79 ? 11.881 6.885 -8.002 1.00 95.81 79 VAL A O 1
ATOM 644 N N . PHE A 1 80 ? 10.159 7.584 -6.760 1.00 97.06 80 PHE A N 1
ATOM 645 C CA . PHE A 1 80 ? 9.185 6.831 -7.548 1.00 97.06 80 PHE A CA 1
ATOM 646 C C . PHE A 1 80 ? 9.121 7.271 -9.019 1.00 97.06 80 PHE A C 1
ATOM 648 O O . PHE A 1 80 ? 9.017 6.413 -9.891 1.00 97.06 80 PHE A O 1
ATOM 655 N N . GLY A 1 81 ? 9.220 8.571 -9.311 1.00 96.81 81 GLY A N 1
ATOM 656 C CA . GLY A 1 81 ? 9.240 9.061 -10.693 1.00 96.81 81 GLY A CA 1
ATOM 657 C C . GLY A 1 81 ? 10.461 8.546 -11.457 1.00 96.81 81 GLY A C 1
ATOM 658 O O . GLY A 1 81 ? 10.319 7.990 -12.545 1.00 96.81 81 GLY A O 1
ATOM 659 N N . THR A 1 82 ? 11.641 8.635 -10.839 1.00 97.06 82 THR A N 1
ATOM 660 C CA . THR A 1 82 ? 12.902 8.128 -11.403 1.00 97.06 82 THR A CA 1
ATOM 661 C C . THR A 1 82 ? 12.866 6.616 -11.616 1.00 97.06 82 THR A C 1
ATOM 663 O O . THR A 1 82 ? 13.309 6.126 -12.652 1.00 97.06 82 THR A O 1
ATOM 666 N N . LEU A 1 83 ? 12.276 5.868 -10.678 1.00 97.81 83 LEU A N 1
ATOM 667 C CA . LEU A 1 83 ? 12.068 4.429 -10.824 1.00 97.81 83 LEU A CA 1
ATOM 668 C C . LEU A 1 83 ? 11.200 4.109 -12.041 1.00 97.81 83 LEU A C 1
ATOM 670 O O . LEU A 1 83 ? 11.554 3.228 -12.818 1.00 97.81 83 LEU A O 1
ATOM 674 N N . LEU A 1 84 ? 10.078 4.806 -12.221 1.00 98.12 84 LEU A N 1
ATOM 675 C CA . LEU A 1 84 ? 9.187 4.574 -13.360 1.00 98.12 84 LEU A CA 1
ATOM 676 C C . LEU A 1 84 ? 9.887 4.862 -14.694 1.00 98.12 84 LEU A C 1
ATOM 678 O O . LEU A 1 84 ? 9.766 4.060 -15.618 1.00 98.12 84 LEU A O 1
ATOM 682 N N . ALA A 1 85 ? 10.668 5.944 -14.762 1.00 97.38 85 ALA A N 1
ATOM 683 C CA . ALA A 1 85 ? 11.475 6.272 -15.935 1.00 97.38 85 ALA A CA 1
ATOM 684 C C . ALA A 1 85 ? 12.533 5.192 -16.226 1.00 97.38 85 ALA A C 1
ATOM 686 O O . ALA A 1 85 ? 12.628 4.712 -17.352 1.00 97.38 85 ALA A O 1
ATOM 687 N N . TYR A 1 86 ? 13.270 4.735 -15.207 1.00 97.12 86 TYR A N 1
ATOM 688 C CA . TYR A 1 86 ? 14.245 3.644 -15.341 1.00 97.12 86 TYR A CA 1
ATOM 689 C C . TYR A 1 86 ? 13.605 2.335 -15.839 1.00 97.12 86 TYR A C 1
ATOM 691 O O . TYR A 1 86 ? 14.200 1.591 -16.620 1.00 97.12 86 TYR A O 1
ATOM 699 N N . LEU A 1 87 ? 12.379 2.044 -15.398 1.00 97.50 87 LEU A N 1
ATOM 700 C CA . LEU A 1 87 ? 11.630 0.863 -15.829 1.00 97.50 87 LEU A CA 1
ATOM 701 C C . LEU A 1 87 ? 11.060 0.986 -17.253 1.00 97.50 87 LEU A C 1
ATOM 703 O O . LEU A 1 87 ? 10.515 -0.002 -17.746 1.00 97.50 87 LEU A O 1
ATOM 707 N N . GLY A 1 88 ? 11.189 2.147 -17.906 1.00 96.88 88 GLY A N 1
ATOM 708 C CA . GLY A 1 88 ? 10.639 2.404 -19.238 1.00 96.88 88 GLY A CA 1
ATOM 709 C C . GLY A 1 88 ? 9.113 2.501 -19.246 1.00 96.88 88 GLY A C 1
ATOM 710 O O . GLY A 1 88 ? 8.475 2.048 -20.190 1.00 96.88 88 GLY A O 1
ATOM 711 N N . ILE A 1 89 ? 8.508 3.005 -18.166 1.00 97.38 89 ILE A N 1
ATOM 712 C CA . ILE A 1 89 ? 7.056 3.192 -18.091 1.00 97.38 89 ILE A CA 1
ATOM 713 C C . ILE A 1 89 ? 6.695 4.567 -18.649 1.00 97.38 89 ILE A C 1
ATOM 715 O O . ILE A 1 89 ? 6.945 5.574 -17.993 1.00 97.38 89 ILE A O 1
ATOM 719 N N . ASP A 1 90 ? 6.027 4.607 -19.801 1.00 93.19 90 ASP A N 1
ATOM 720 C CA . ASP A 1 90 ? 5.620 5.867 -20.448 1.00 93.19 90 ASP A CA 1
ATOM 721 C C . ASP A 1 90 ? 4.525 6.607 -19.662 1.00 93.19 90 ASP A C 1
ATOM 723 O O . ASP A 1 90 ? 4.465 7.836 -19.610 1.00 93.19 90 ASP A O 1
ATOM 727 N N . SER A 1 91 ? 3.665 5.864 -18.964 1.00 93.69 91 SER A N 1
ATOM 728 C CA . SER A 1 91 ? 2.533 6.406 -18.209 1.00 93.69 91 SER A CA 1
ATOM 729 C C . SER A 1 91 ? 2.911 6.850 -16.785 1.00 93.69 91 SER A C 1
ATOM 731 O O . SER A 1 91 ? 2.207 6.523 -15.822 1.00 93.69 91 SER A O 1
ATOM 733 N N . ILE A 1 92 ? 4.025 7.577 -16.618 1.00 95.31 92 ILE A N 1
ATOM 734 C CA . ILE A 1 92 ? 4.568 7.965 -15.298 1.00 95.31 92 ILE A CA 1
ATOM 735 C C . ILE A 1 92 ? 3.516 8.685 -14.444 1.00 95.31 92 ILE A C 1
ATOM 737 O O . ILE A 1 92 ? 3.260 8.294 -13.302 1.00 95.31 92 ILE A O 1
ATOM 741 N N . GLN A 1 93 ? 2.864 9.711 -15.001 1.00 96.31 93 GLN A N 1
ATOM 742 C CA . GLN A 1 93 ? 1.875 10.513 -14.268 1.00 96.31 93 GLN A CA 1
ATOM 743 C C . GLN A 1 93 ? 0.657 9.688 -13.844 1.00 96.31 93 GLN A C 1
ATOM 745 O O . GLN A 1 93 ? 0.155 9.847 -12.730 1.00 96.31 93 GLN A O 1
ATOM 750 N N . SER A 1 94 ? 0.229 8.747 -14.684 1.00 97.31 94 SER A N 1
ATOM 751 C CA . SER A 1 94 ? -0.867 7.826 -14.382 1.00 97.31 94 SER A CA 1
ATOM 752 C C . SER A 1 94 ? -0.510 6.909 -13.210 1.00 97.31 94 SER A C 1
ATOM 754 O O . SER A 1 94 ? -1.305 6.764 -12.282 1.00 97.31 94 SER A O 1
ATOM 756 N N . CYS A 1 95 ? 0.710 6.360 -13.178 1.00 97.38 95 CYS A N 1
ATOM 757 C CA . CYS A 1 95 ? 1.201 5.551 -12.057 1.00 97.38 95 CYS A CA 1
ATOM 758 C C . CYS A 1 95 ? 1.302 6.356 -10.751 1.00 97.38 95 CYS A C 1
ATOM 760 O O . CYS A 1 95 ? 0.896 5.869 -9.691 1.00 97.38 95 CYS A O 1
ATOM 762 N N . ILE A 1 96 ? 1.795 7.598 -10.812 1.00 96.62 96 ILE A N 1
ATOM 763 C CA . ILE A 1 96 ? 1.862 8.497 -9.648 1.00 96.62 96 ILE A CA 1
ATOM 764 C C . ILE A 1 96 ? 0.453 8.830 -9.140 1.00 96.62 96 ILE A C 1
ATOM 766 O O . ILE A 1 96 ? 0.198 8.754 -7.936 1.00 96.62 96 ILE A O 1
ATOM 770 N N . SER A 1 97 ? -0.473 9.157 -10.042 1.00 96.69 97 SER A N 1
ATOM 771 C CA . SER A 1 97 ? -1.875 9.430 -9.710 1.00 96.69 97 SER A CA 1
ATOM 772 C C . SER A 1 97 ? -2.545 8.216 -9.063 1.00 96.69 97 SER A C 1
ATOM 774 O O . SER A 1 97 ? -3.140 8.337 -7.993 1.00 96.69 97 SER A O 1
ATOM 776 N N . ALA A 1 98 ? -2.359 7.020 -9.628 1.00 96.25 98 ALA A N 1
ATOM 777 C CA . ALA A 1 98 ? -2.871 5.775 -9.061 1.00 96.25 98 ALA A CA 1
ATOM 778 C C . ALA A 1 98 ? -2.308 5.496 -7.659 1.00 96.25 98 ALA A C 1
ATOM 780 O O . ALA A 1 98 ? -3.060 5.117 -6.760 1.00 96.25 98 ALA A O 1
ATOM 781 N N . ALA A 1 99 ? -1.009 5.731 -7.437 1.00 96.25 99 ALA A N 1
ATOM 782 C CA . ALA A 1 99 ? -0.408 5.605 -6.110 1.00 96.25 99 ALA A CA 1
ATOM 783 C C . ALA A 1 99 ? -1.039 6.588 -5.109 1.00 96.25 99 ALA A C 1
ATOM 785 O O . ALA A 1 99 ? -1.414 6.180 -4.010 1.00 96.25 99 ALA A O 1
ATOM 786 N N . ARG A 1 100 ? -1.227 7.860 -5.492 1.00 96.00 100 ARG A N 1
ATOM 787 C CA . ARG A 1 100 ? -1.893 8.873 -4.650 1.00 96.00 100 ARG A CA 1
ATOM 788 C C . ARG A 1 100 ? -3.336 8.488 -4.314 1.00 96.00 100 ARG A C 1
ATOM 790 O O . ARG A 1 100 ? -3.722 8.563 -3.147 1.00 96.00 100 ARG A O 1
ATOM 797 N N . LYS A 1 101 ? -4.109 8.027 -5.302 1.00 96.38 101 LYS A N 1
ATOM 798 C CA . LYS A 1 101 ? -5.480 7.526 -5.098 1.00 96.38 101 LYS A CA 1
ATOM 799 C C . LYS A 1 101 ? -5.502 6.357 -4.120 1.00 96.38 101 LYS A C 1
ATOM 801 O O . LYS A 1 101 ? -6.287 6.368 -3.175 1.00 96.38 101 LYS A O 1
ATOM 806 N N . LEU A 1 102 ? -4.597 5.393 -4.290 1.00 94.62 102 LEU A N 1
ATOM 807 C CA . LEU A 1 102 ? -4.510 4.236 -3.405 1.00 94.62 102 LEU A CA 1
ATOM 808 C C . LEU A 1 102 ? -4.117 4.632 -1.972 1.00 94.62 102 LEU A C 1
ATOM 810 O O . LEU A 1 102 ? -4.727 4.134 -1.029 1.00 94.62 102 LEU A O 1
ATOM 814 N N . TYR A 1 103 ? -3.171 5.562 -1.791 1.00 93.50 103 TYR A N 1
ATOM 815 C CA . TYR A 1 103 ? -2.851 6.122 -0.470 1.00 93.50 103 TYR A CA 1
ATOM 816 C C . TYR A 1 103 ? -4.068 6.794 0.177 1.00 93.50 103 TYR A C 1
ATOM 818 O O . TYR A 1 103 ? -4.374 6.518 1.337 1.00 93.50 103 TYR A O 1
ATOM 826 N N . SER A 1 104 ? -4.787 7.636 -0.572 1.00 94.94 104 SER A N 1
ATOM 827 C CA . SER A 1 104 ? -5.994 8.308 -0.076 1.00 94.94 104 SER A CA 1
ATOM 828 C C . SER A 1 104 ? -7.078 7.305 0.325 1.00 94.94 104 SER A C 1
ATOM 830 O O . SER A 1 104 ? -7.661 7.428 1.402 1.00 94.94 104 SER A O 1
ATOM 832 N N . ALA A 1 105 ? -7.305 6.271 -0.490 1.00 94.06 105 ALA A N 1
ATOM 833 C CA . ALA A 1 105 ? -8.272 5.220 -0.193 1.00 94.06 105 ALA A CA 1
ATOM 834 C C . ALA A 1 105 ? -7.890 4.416 1.058 1.00 94.06 105 ALA A C 1
ATOM 836 O O . ALA A 1 105 ? -8.745 4.161 1.901 1.00 94.06 105 ALA A O 1
ATOM 837 N N . HIS A 1 106 ? -6.607 4.077 1.229 1.00 91.12 106 HIS A N 1
ATOM 838 C CA . HIS A 1 106 ? -6.107 3.445 2.454 1.00 91.12 106 HIS A CA 1
ATOM 839 C C . HIS A 1 106 ? -6.354 4.316 3.692 1.00 91.12 106 HIS A C 1
ATOM 841 O O . HIS A 1 106 ? -6.837 3.817 4.707 1.00 91.12 106 HIS A O 1
ATOM 847 N N . HIS A 1 107 ? -6.055 5.613 3.603 1.00 89.56 107 HIS A N 1
ATOM 848 C CA . HIS A 1 107 ? -6.265 6.546 4.707 1.00 89.56 107 HIS A CA 1
ATOM 849 C C . HIS A 1 107 ? -7.750 6.668 5.074 1.00 89.56 107 HIS A C 1
ATOM 851 O O . HIS A 1 107 ? -8.115 6.517 6.238 1.00 89.56 107 HIS A O 1
ATOM 857 N N . LYS A 1 108 ? -8.622 6.861 4.076 1.00 92.12 108 LYS A N 1
ATOM 858 C CA . LYS A 1 108 ? -10.080 6.921 4.267 1.00 92.12 108 LYS A CA 1
ATOM 859 C C . LYS A 1 108 ? -10.638 5.621 4.852 1.00 92.12 108 LYS A C 1
ATOM 861 O O . LYS A 1 108 ? -11.441 5.679 5.776 1.00 92.12 108 LYS A O 1
ATOM 866 N N . ALA A 1 109 ? -10.180 4.462 4.374 1.00 88.75 109 ALA A N 1
ATOM 867 C CA . ALA A 1 109 ? -10.579 3.163 4.918 1.00 88.75 109 ALA A CA 1
ATOM 868 C C . ALA A 1 109 ? -10.178 3.018 6.395 1.00 88.75 109 ALA A C 1
ATOM 870 O O . ALA A 1 109 ? -10.959 2.518 7.202 1.00 88.75 109 ALA A O 1
ATOM 871 N N . GLY A 1 110 ? -8.982 3.494 6.762 1.00 85.12 110 GLY A N 1
ATOM 872 C CA . GLY A 1 110 ? -8.530 3.536 8.153 1.00 85.12 110 GLY A CA 1
ATOM 873 C C . GLY A 1 110 ? -9.397 4.448 9.024 1.00 85.12 110 GLY A C 1
ATOM 874 O O . GLY A 1 110 ? -9.817 4.042 10.103 1.00 85.12 110 GLY A O 1
ATOM 875 N N . GLN A 1 111 ? -9.732 5.647 8.543 1.00 87.12 111 GLN A N 1
ATOM 876 C CA . GLN A 1 111 ? -10.621 6.570 9.260 1.00 87.12 111 GLN A CA 1
ATOM 877 C C . GLN A 1 111 ? -12.034 6.004 9.445 1.00 87.12 111 GLN A C 1
ATOM 879 O O . GLN A 1 111 ? -12.608 6.139 10.523 1.00 87.12 111 GLN A O 1
ATOM 884 N N . GLN A 1 112 ? -12.583 5.338 8.424 1.00 86.81 112 GLN A N 1
ATOM 885 C CA . GLN A 1 112 ? -13.866 4.638 8.531 1.00 86.81 112 GLN A CA 1
ATOM 886 C C . GLN A 1 112 ? -13.810 3.549 9.601 1.00 86.81 112 GLN A C 1
ATOM 888 O O . GLN A 1 112 ? -14.684 3.506 10.459 1.00 86.81 112 GLN A O 1
ATOM 893 N N . LEU A 1 113 ? -12.745 2.741 9.621 1.00 82.81 113 LEU A N 1
ATOM 894 C CA . LEU A 1 113 ? -12.565 1.707 10.638 1.00 82.81 113 LEU A CA 1
ATOM 895 C C . LEU A 1 113 ? -12.479 2.290 12.056 1.00 82.81 113 LEU A C 1
ATOM 897 O O . LEU A 1 113 ? -13.076 1.742 12.978 1.00 82.81 113 LEU A O 1
ATOM 901 N N . VAL A 1 114 ? -11.764 3.403 12.240 1.00 82.00 114 VAL A N 1
ATOM 902 C CA . VAL A 1 114 ? -11.694 4.098 13.537 1.00 82.00 114 VAL A CA 1
ATOM 903 C C . VAL A 1 114 ? -13.074 4.604 13.960 1.00 82.00 114 VAL A C 1
ATOM 905 O O . VAL A 1 114 ? -13.446 4.449 15.121 1.00 82.00 114 VAL A O 1
ATOM 908 N N . LYS A 1 115 ? -13.855 5.162 13.029 1.00 84.94 115 LYS A N 1
ATOM 909 C CA . LYS A 1 115 ? -15.216 5.639 13.306 1.00 84.94 115 LYS A CA 1
ATOM 910 C C . LYS A 1 115 ? -16.167 4.493 13.663 1.00 84.94 115 LYS A C 1
ATOM 912 O O . LYS A 1 115 ? -16.925 4.620 14.617 1.00 84.94 115 LYS A O 1
ATOM 917 N N . GLU A 1 116 ? -16.113 3.383 12.929 1.00 83.00 116 GLU A N 1
ATOM 918 C CA . GLU A 1 116 ? -16.897 2.175 13.219 1.00 83.00 116 GLU A CA 1
ATOM 919 C C . GLU A 1 116 ? -16.527 1.582 14.583 1.00 83.00 116 GLU A C 1
ATOM 921 O O . GLU A 1 116 ? -17.413 1.220 15.352 1.00 83.00 116 GLU A O 1
ATOM 926 N N . LEU A 1 117 ? -15.231 1.537 14.915 1.00 80.44 117 LEU A N 1
ATOM 927 C CA . LEU A 1 117 ? -14.774 1.106 16.233 1.00 80.44 117 LEU A CA 1
ATOM 928 C C . LEU A 1 117 ? -15.323 2.024 17.329 1.00 80.44 117 LEU A C 1
ATOM 930 O O . LEU A 1 117 ? -15.874 1.522 18.303 1.00 80.44 117 LEU A O 1
ATOM 934 N N . GLY A 1 118 ? -15.221 3.344 17.157 1.00 81.88 118 GLY A N 1
ATOM 935 C CA . GLY A 1 118 ? -15.776 4.308 18.107 1.00 81.88 118 GLY A CA 1
ATOM 936 C C . GLY A 1 118 ? -17.283 4.135 18.309 1.00 81.88 118 GLY A C 1
ATOM 937 O O . GLY A 1 118 ? -17.747 4.173 19.438 1.00 81.88 118 GLY A O 1
ATOM 938 N N . ALA A 1 119 ? -18.031 3.864 17.237 1.00 83.62 119 ALA A N 1
ATOM 939 C CA . ALA A 1 119 ? -19.468 3.602 17.316 1.00 83.62 119 ALA A CA 1
ATOM 940 C C . ALA A 1 119 ? -19.816 2.237 17.942 1.00 83.62 119 ALA A C 1
ATOM 942 O O . ALA A 1 119 ? -20.916 2.070 18.455 1.00 83.62 119 ALA A O 1
ATOM 943 N N . SER A 1 120 ? -18.903 1.261 17.889 1.00 82.00 120 SER A N 1
ATOM 944 C CA . SER A 1 120 ? -19.089 -0.065 18.501 1.00 82.00 120 SER A CA 1
ATOM 945 C C . SER A 1 120 ? -18.775 -0.110 19.999 1.00 82.00 120 SER A C 1
ATOM 947 O O . SER A 1 120 ? -19.043 -1.121 20.646 1.00 82.00 120 SER A O 1
ATOM 949 N N . VAL A 1 121 ? -18.175 0.952 20.543 1.00 84.44 121 VAL A N 1
ATOM 950 C CA . VAL A 1 121 ? -17.912 1.093 21.976 1.00 84.44 121 VAL A CA 1
ATOM 951 C C . VAL A 1 121 ? -19.056 1.893 22.583 1.00 84.44 121 VAL A C 1
ATOM 953 O O . VAL A 1 121 ? -19.110 3.112 22.447 1.00 84.44 121 VAL A O 1
ATOM 956 N N . ASP A 1 122 ? -19.971 1.189 23.239 1.00 85.44 122 ASP A N 1
ATOM 957 C CA . ASP A 1 122 ? -21.075 1.768 23.999 1.00 85.44 122 ASP A CA 1
ATOM 958 C C . ASP A 1 122 ? -20.839 1.632 25.516 1.00 85.44 122 ASP A C 1
ATOM 960 O O . ASP A 1 122 ? -19.849 1.046 25.972 1.00 85.44 122 ASP A O 1
ATOM 964 N N . ASP A 1 123 ? -21.776 2.145 26.314 1.00 86.31 123 ASP A N 1
ATOM 965 C CA . ASP A 1 123 ? -21.726 2.041 27.777 1.00 86.31 123 ASP A CA 1
ATOM 966 C C . ASP A 1 123 ? -21.683 0.582 28.262 1.00 86.31 123 ASP A C 1
ATOM 968 O O . ASP A 1 123 ? -21.114 0.290 29.315 1.00 86.31 123 ASP A O 1
ATOM 972 N N . THR A 1 124 ? -22.242 -0.359 27.495 1.00 86.88 124 THR A N 1
ATOM 973 C CA . THR A 1 124 ? -22.198 -1.792 27.815 1.00 86.88 124 THR A CA 1
ATOM 974 C C . THR A 1 124 ? -20.772 -2.321 27.717 1.00 86.88 124 THR A C 1
ATOM 976 O O . THR A 1 124 ? -20.305 -3.019 28.620 1.00 86.88 124 THR A O 1
ATOM 979 N N . VAL A 1 125 ? -20.051 -1.974 26.649 1.00 85.88 125 VAL A N 1
ATOM 980 C CA . VAL A 1 125 ? -18.637 -2.329 26.472 1.00 85.88 125 VAL A CA 1
ATOM 981 C C . VAL A 1 125 ? -17.777 -1.706 27.568 1.00 85.88 125 VAL A C 1
ATOM 983 O O . VAL A 1 125 ? -16.895 -2.383 28.099 1.00 85.88 125 VAL A O 1
ATOM 986 N N . VAL A 1 126 ? -18.045 -0.452 27.943 1.00 84.56 126 VAL A N 1
ATOM 987 C CA . VAL A 1 126 ? -17.319 0.226 29.029 1.00 84.56 126 VAL A CA 1
ATOM 988 C C . VAL A 1 126 ? -17.542 -0.488 30.363 1.00 84.56 126 VAL A C 1
ATOM 990 O O . VAL A 1 126 ? -16.566 -0.863 31.009 1.00 84.56 126 VAL A O 1
ATOM 993 N N . ARG A 1 127 ? -18.793 -0.789 30.733 1.00 86.75 127 ARG A N 1
ATOM 994 C CA . ARG A 1 127 ? -19.114 -1.553 31.958 1.00 86.75 127 ARG A CA 1
ATOM 995 C C . ARG A 1 127 ? -18.482 -2.944 31.967 1.00 86.75 127 ARG A C 1
ATOM 997 O O . ARG A 1 127 ? -18.022 -3.429 33.001 1.00 86.75 127 ARG A O 1
ATOM 1004 N N . ARG A 1 128 ? -18.412 -3.599 30.806 1.00 87.06 128 ARG A N 1
ATOM 1005 C CA . ARG A 1 128 ? -17.682 -4.864 30.679 1.00 87.06 128 ARG A CA 1
ATOM 1006 C C . ARG A 1 128 ? -16.187 -4.682 30.907 1.00 87.06 128 ARG A C 1
ATOM 1008 O O . ARG A 1 128 ? -15.612 -5.496 31.604 1.00 87.06 128 ARG A O 1
ATOM 1015 N N . LEU A 1 129 ? -15.558 -3.614 30.418 1.00 86.38 129 LEU A N 1
ATOM 1016 C CA . LEU A 1 129 ? -14.147 -3.316 30.714 1.00 86.38 129 LEU A CA 1
ATOM 1017 C C . LEU A 1 129 ? -13.890 -2.920 32.179 1.00 86.38 129 LEU A C 1
ATOM 1019 O O . LEU A 1 129 ? -12.750 -2.972 32.636 1.00 86.38 129 LEU A O 1
ATOM 1023 N N . GLU A 1 130 ? -14.910 -2.516 32.937 1.00 84.38 130 GLU A N 1
ATOM 1024 C CA . GLU A 1 130 ? -14.757 -2.290 34.378 1.00 84.38 130 GLU A CA 1
ATOM 1025 C C . GLU A 1 130 ? -14.575 -3.610 35.136 1.00 84.38 130 GLU A C 1
ATOM 1027 O O . GLU A 1 130 ? -13.748 -3.670 36.053 1.00 84.38 130 GLU A O 1
ATOM 1032 N N . THR A 1 131 ? -15.290 -4.656 34.711 1.00 85.19 131 THR A N 1
ATOM 1033 C CA . THR A 1 131 ? -15.335 -5.985 35.349 1.00 85.19 131 THR A CA 1
ATOM 1034 C C . THR A 1 131 ? -14.380 -7.004 34.715 1.00 85.19 131 THR A C 1
ATOM 1036 O O . THR A 1 131 ? -13.813 -7.843 35.412 1.00 85.19 131 THR A O 1
ATOM 1039 N N . GLU A 1 132 ? -14.147 -6.912 33.408 1.00 85.62 132 GLU A N 1
ATOM 1040 C CA . GLU A 1 132 ? -13.256 -7.751 32.609 1.00 85.62 132 GLU A CA 1
ATOM 1041 C C . GLU A 1 132 ? -11.965 -6.977 32.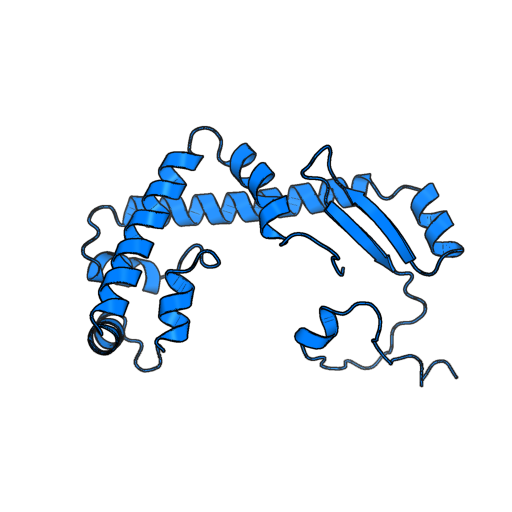271 1.00 85.62 132 GLU A C 1
ATOM 1043 O O . GLU A 1 132 ? -11.994 -5.811 31.887 1.00 85.62 132 GLU A O 1
ATOM 1048 N N . ASN A 1 133 ? -10.800 -7.633 32.319 1.00 79.81 133 ASN A N 1
ATOM 1049 C CA . ASN A 1 133 ? -9.526 -6.995 31.934 1.00 79.81 133 ASN A CA 1
ATOM 1050 C C . ASN A 1 133 ? -9.381 -6.780 30.415 1.00 79.81 133 ASN A C 1
ATOM 1052 O O . ASN A 1 133 ? -8.488 -6.058 29.959 1.00 79.81 133 ASN A O 1
ATOM 1056 N N . SER A 1 134 ? -10.241 -7.414 29.619 1.00 83.06 134 SER A N 1
ATOM 1057 C CA . SER A 1 134 ? -10.250 -7.281 28.168 1.00 83.06 134 SER A CA 1
ATOM 1058 C C . SER A 1 134 ? -11.616 -7.607 27.593 1.00 83.06 134 SER A C 1
ATOM 1060 O O . SER A 1 134 ? -12.239 -8.569 28.029 1.00 83.06 134 SER A O 1
ATOM 1062 N N . VAL A 1 135 ? -12.008 -6.891 26.544 1.00 84.94 135 VAL A N 1
ATOM 1063 C CA . VAL A 1 135 ? -13.230 -7.157 25.779 1.00 84.94 135 VAL A CA 1
ATOM 1064 C C . VAL A 1 135 ? -12.867 -7.269 24.305 1.00 84.94 135 VAL A C 1
ATOM 1066 O O . VAL A 1 135 ? -12.186 -6.402 23.756 1.00 84.94 135 VAL A O 1
ATOM 1069 N N . THR A 1 136 ? -13.320 -8.330 23.642 1.00 83.62 136 THR A N 1
ATOM 1070 C CA . THR A 1 136 ? -13.178 -8.479 22.190 1.00 83.62 136 THR A CA 1
ATOM 1071 C C . THR A 1 136 ? -14.463 -8.044 21.492 1.00 83.62 136 THR A C 1
ATOM 1073 O O . THR A 1 136 ? -15.542 -8.549 21.792 1.00 83.62 136 THR A O 1
ATOM 1076 N N . LEU A 1 137 ? -14.332 -7.106 20.556 1.00 81.44 137 LEU A N 1
ATOM 1077 C CA . LEU A 1 137 ? -15.401 -6.579 19.717 1.00 81.44 137 LEU A CA 1
ATOM 1078 C C . LEU A 1 137 ? -15.252 -7.084 18.286 1.00 81.44 137 LEU A C 1
ATOM 1080 O O . LEU A 1 137 ? -14.141 -7.194 17.765 1.00 81.44 137 LEU A O 1
ATOM 1084 N N . SER A 1 138 ? -16.390 -7.309 17.636 1.00 79.06 138 SER A N 1
ATOM 1085 C CA . SER A 1 138 ? -16.464 -7.530 16.193 1.00 79.06 138 SER A CA 1
ATOM 1086 C C . SER A 1 138 ? -16.860 -6.220 15.519 1.00 79.06 138 SER A C 1
ATOM 1088 O O . SER A 1 138 ? -17.943 -5.706 15.780 1.00 79.06 138 SER A O 1
ATOM 1090 N N . VAL A 1 139 ? -15.992 -5.668 14.671 1.00 74.56 139 VAL A N 1
ATOM 1091 C CA . VAL A 1 139 ? -16.239 -4.405 13.958 1.00 74.56 139 VAL A CA 1
ATOM 1092 C C . VAL A 1 139 ? -16.459 -4.665 12.472 1.00 74.56 139 VAL A C 1
ATOM 1094 O O . VAL A 1 139 ? -15.647 -5.319 11.815 1.00 74.56 139 VAL A O 1
ATOM 1097 N N . GLY A 1 140 ? -17.558 -4.131 11.939 1.00 67.44 140 GLY A N 1
ATOM 1098 C CA . GLY A 1 140 ? -18.045 -4.405 10.588 1.00 67.44 140 GLY A CA 1
ATOM 1099 C C . GLY A 1 140 ? -18.997 -5.604 10.527 1.00 67.44 140 GLY A C 1
ATOM 1100 O O . GLY A 1 140 ? -19.264 -6.260 11.530 1.00 67.44 140 GLY A O 1
ATOM 1101 N N . SER A 1 141 ? -19.517 -5.891 9.334 1.00 62.53 141 SER A N 1
ATOM 1102 C CA . SER A 1 141 ? -20.485 -6.965 9.093 1.00 62.53 141 SER A CA 1
ATOM 1103 C C . SER A 1 141 ? -19.940 -8.048 8.151 1.00 62.53 141 SER A C 1
ATOM 1105 O O . SER A 1 141 ? -19.087 -7.799 7.290 1.00 62.53 141 SER A O 1
ATOM 1107 N N . GLY A 1 142 ? -20.443 -9.274 8.331 1.00 64.06 142 GLY A N 1
ATOM 1108 C CA . GLY A 1 142 ? -20.150 -10.429 7.478 1.00 64.06 142 GLY A CA 1
ATOM 1109 C C . GLY A 1 142 ? -18.713 -10.955 7.576 1.00 64.06 142 GLY A C 1
ATOM 1110 O O . GLY A 1 142 ? -18.027 -10.777 8.577 1.00 64.06 142 GLY A O 1
ATOM 1111 N N . VAL A 1 143 ? -18.244 -11.595 6.499 1.00 57.38 143 VAL A N 1
ATOM 1112 C CA . VAL A 1 143 ? -16.920 -12.258 6.394 1.00 57.38 143 VAL A CA 1
ATOM 1113 C C . VAL A 1 143 ? -15.743 -11.281 6.582 1.00 57.38 143 VAL A C 1
ATOM 1115 O O . VAL A 1 143 ? -14.612 -11.679 6.837 1.00 57.38 143 VAL A O 1
ATOM 1118 N N . SER A 1 144 ? -16.013 -9.981 6.485 1.00 58.47 144 SER A N 1
ATOM 1119 C CA . SER A 1 144 ? -15.063 -8.881 6.662 1.00 58.47 144 SER A CA 1
ATOM 1120 C C . SER A 1 144 ? -15.043 -8.283 8.076 1.00 58.47 144 SER A C 1
ATOM 1122 O O . SER A 1 144 ? -14.432 -7.226 8.268 1.00 58.47 144 SER A O 1
ATOM 1124 N N . SER A 1 145 ? -15.703 -8.912 9.057 1.00 66.69 145 SER A N 1
ATOM 1125 C CA . SER A 1 145 ? -15.684 -8.447 10.448 1.00 66.69 145 SER A CA 1
ATOM 1126 C C . SER A 1 145 ? -14.276 -8.536 11.042 1.00 66.69 145 SER A C 1
ATOM 1128 O O . SER A 1 145 ? -13.634 -9.588 10.987 1.00 66.69 145 SER A O 1
ATOM 1130 N N . LEU A 1 146 ? -13.802 -7.446 11.641 1.00 71.56 146 LEU A N 1
ATOM 1131 C CA . LEU A 1 146 ? -12.530 -7.393 12.350 1.00 71.56 146 LEU A CA 1
ATOM 1132 C C . LEU A 1 146 ? -12.731 -7.718 13.824 1.00 71.56 146 LEU A C 1
ATOM 1134 O O . LEU A 1 146 ? -13.535 -7.069 14.486 1.00 71.56 146 LEU A O 1
ATOM 1138 N N . GLN A 1 147 ? -11.938 -8.644 14.358 1.00 74.94 147 GLN A N 1
ATOM 1139 C CA . GLN A 1 147 ? -11.857 -8.851 15.802 1.00 74.94 147 GLN A CA 1
ATOM 1140 C C . GLN A 1 147 ? -10.862 -7.859 16.409 1.00 74.94 147 GLN A C 1
ATOM 1142 O O . GLN A 1 147 ? -9.665 -7.872 16.097 1.00 74.94 147 GLN A O 1
ATOM 1147 N N . ILE A 1 148 ? -11.351 -6.992 17.287 1.00 74.56 148 ILE A N 1
ATOM 1148 C CA . ILE A 1 148 ? -10.551 -6.004 18.007 1.00 74.56 148 ILE A CA 1
ATOM 1149 C C . ILE A 1 148 ? -10.628 -6.333 19.487 1.00 74.56 148 ILE A C 1
ATOM 1151 O O . ILE A 1 148 ? -11.705 -6.342 20.061 1.00 74.56 148 ILE A O 1
ATOM 1155 N N . THR A 1 149 ? -9.482 -6.577 20.119 1.00 79.44 149 THR A N 1
ATOM 1156 C CA . THR A 1 149 ? -9.428 -6.718 21.579 1.00 79.44 149 THR A CA 1
ATOM 1157 C C . THR A 1 149 ? -9.041 -5.389 22.210 1.00 79.44 149 THR A C 1
ATOM 1159 O O . THR A 1 149 ? -7.985 -4.822 21.901 1.00 79.44 149 THR A O 1
ATOM 1162 N N . LEU A 1 150 ? -9.927 -4.901 23.069 1.00 79.25 150 LEU A 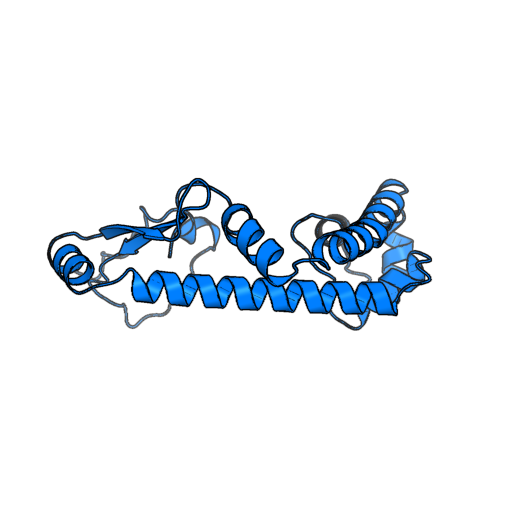N 1
ATOM 1163 C CA . LEU A 1 150 ? -9.720 -3.784 23.974 1.00 79.25 150 LEU A CA 1
ATOM 1164 C C . LEU A 1 150 ? -9.181 -4.324 25.298 1.00 79.25 150 LEU A C 1
ATOM 1166 O O . LEU A 1 150 ? -9.575 -5.404 25.734 1.00 79.25 150 LEU A O 1
ATOM 1170 N N . PHE A 1 151 ? -8.286 -3.571 25.926 1.00 81.19 151 PHE A N 1
ATOM 1171 C CA . PHE A 1 151 ? -7.692 -3.917 27.213 1.00 81.19 151 PHE A CA 1
ATOM 1172 C C . PHE A 1 151 ? -7.942 -2.779 28.191 1.00 81.19 151 PHE A C 1
ATOM 1174 O O . PHE A 1 151 ? -7.801 -1.610 27.818 1.00 81.19 151 PHE A O 1
ATOM 1181 N N . LYS A 1 152 ? -8.272 -3.126 29.436 1.00 80.69 152 LYS A N 1
ATOM 1182 C CA . LYS A 1 152 ? -8.336 -2.161 30.530 1.00 80.69 152 LYS A CA 1
ATOM 1183 C C . LYS A 1 152 ? -6.917 -1.696 30.858 1.00 80.69 152 LYS A C 1
ATOM 1185 O O . LYS A 1 152 ? -6.042 -2.513 31.141 1.00 80.69 152 LYS A O 1
ATOM 1190 N N . VAL A 1 153 ? -6.682 -0.388 30.818 1.00 80.25 153 VAL A N 1
ATOM 1191 C CA . VAL A 1 153 ? -5.425 0.195 31.302 1.00 80.25 153 VAL A CA 1
ATOM 1192 C C . VAL A 1 153 ? -5.556 0.367 32.810 1.00 80.25 153 VAL A C 1
ATOM 1194 O O . VAL A 1 153 ? -6.341 1.189 33.268 1.00 80.25 153 VAL A O 1
ATOM 1197 N N . VAL A 1 154 ? -4.824 -0.443 33.576 1.00 79.88 154 VAL A N 1
ATOM 1198 C CA . VAL A 1 154 ? -4.855 -0.395 35.050 1.00 79.88 154 VAL A CA 1
ATOM 1199 C C . VAL A 1 154 ? -3.931 0.696 35.580 1.00 79.88 154 VAL A C 1
ATOM 1201 O O . VAL A 1 154 ? -4.266 1.378 36.541 1.00 79.88 154 V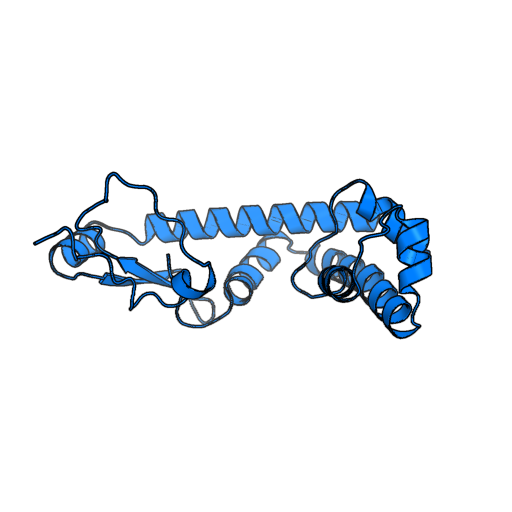AL A O 1
ATOM 1204 N N . ALA A 1 155 ? -2.778 0.877 34.940 1.00 76.62 155 ALA A N 1
ATOM 1205 C CA . ALA A 1 155 ? -1.805 1.881 35.321 1.00 76.62 155 ALA A CA 1
ATOM 1206 C C . ALA A 1 155 ? -0.906 2.229 34.127 1.00 76.62 155 ALA A C 1
ATOM 1208 O O . ALA A 1 155 ? -0.704 1.408 33.226 1.00 76.62 155 ALA A O 1
ATOM 1209 N N . VAL A 1 156 ? -0.373 3.448 34.120 1.00 78.62 156 VAL A N 1
ATOM 1210 C CA . VAL A 1 156 ? 0.594 3.929 33.126 1.00 78.62 156 VAL A CA 1
ATOM 1211 C C . VAL A 1 156 ? 1.864 4.290 33.881 1.00 78.62 156 VAL A C 1
ATOM 1213 O O . VAL A 1 156 ? 1.818 5.128 34.777 1.00 78.62 156 VAL A O 1
ATOM 1216 N N . SER A 1 157 ? 2.977 3.632 33.554 1.00 76.81 157 SER A N 1
ATOM 1217 C CA . SER A 1 157 ? 4.275 3.977 34.140 1.00 76.81 157 SER A CA 1
ATOM 1218 C C . SER A 1 157 ? 4.674 5.398 33.711 1.00 76.81 157 SER A C 1
ATOM 1220 O O . SER A 1 157 ? 4.430 5.757 32.554 1.00 76.81 157 SER A O 1
ATOM 1222 N N . PRO A 1 158 ? 5.285 6.204 34.601 1.00 80.44 158 PRO A N 1
ATOM 1223 C CA . PRO A 1 158 ? 5.842 7.502 34.223 1.00 80.44 158 PRO A CA 1
ATOM 1224 C C . PRO A 1 158 ? 7.052 7.370 33.282 1.00 80.44 158 PRO A C 1
ATOM 1226 O O . PRO A 1 158 ? 7.404 8.333 32.601 1.00 80.44 158 PRO A O 1
ATOM 1229 N N . ASP A 1 159 ? 7.666 6.186 33.212 1.00 81.44 159 ASP A N 1
ATOM 1230 C CA . ASP A 1 159 ? 8.871 5.937 32.434 1.00 81.44 159 ASP A CA 1
ATOM 1231 C C . ASP A 1 159 ? 8.555 5.459 31.013 1.00 81.44 159 ASP A C 1
ATOM 1233 O O . ASP A 1 159 ? 7.723 4.578 30.767 1.00 81.44 159 ASP A O 1
ATOM 1237 N N . VAL A 1 160 ? 9.288 6.002 30.039 1.00 80.25 160 VAL A N 1
ATOM 1238 C CA . VAL A 1 160 ? 9.181 5.585 28.638 1.00 80.25 160 VAL A CA 1
ATOM 1239 C C . VAL A 1 160 ? 10.107 4.400 28.391 1.00 80.25 160 VAL A C 1
ATOM 1241 O O . VAL A 1 160 ? 11.328 4.535 28.393 1.00 80.25 160 VAL A O 1
ATOM 1244 N N . THR A 1 161 ? 9.526 3.236 28.102 1.00 75.62 161 THR A N 1
ATOM 1245 C CA . THR A 1 161 ? 10.294 2.032 27.757 1.00 75.62 161 THR A CA 1
ATOM 1246 C C . THR A 1 161 ? 10.221 1.747 26.259 1.00 75.62 161 THR A C 1
ATOM 1248 O O . THR A 1 161 ? 9.140 1.667 25.673 1.00 75.62 161 THR A O 1
ATOM 1251 N N . THR A 1 162 ? 11.378 1.540 25.625 1.00 78.31 162 THR A N 1
ATOM 1252 C CA . THR A 1 162 ? 11.434 1.095 24.226 1.00 78.31 162 THR A CA 1
ATOM 1253 C C . THR A 1 162 ? 11.187 -0.408 24.154 1.00 78.31 162 THR A C 1
ATOM 1255 O O . THR A 1 162 ? 11.948 -1.193 24.712 1.00 78.31 162 THR A O 1
ATOM 1258 N N . VAL A 1 163 ? 10.145 -0.823 23.430 1.00 68.12 163 VAL A N 1
ATOM 1259 C CA . VAL A 1 163 ? 9.809 -2.241 23.237 1.00 68.12 163 VAL A CA 1
ATOM 1260 C C . VAL A 1 163 ? 9.998 -2.670 21.779 1.00 68.12 163 VAL A C 1
ATOM 1262 O O . VAL A 1 163 ? 9.560 -1.964 20.866 1.00 68.12 163 VAL A O 1
ATOM 1265 N N . PRO A 1 164 ? 10.608 -3.842 21.512 1.00 69.12 164 PRO A N 1
ATOM 1266 C CA . PRO A 1 164 ? 10.694 -4.372 20.159 1.00 69.12 164 PRO A CA 1
ATOM 1267 C C . PRO A 1 164 ? 9.303 -4.604 19.559 1.00 69.12 164 PRO A C 1
ATOM 1269 O O . PRO A 1 164 ? 8.432 -5.216 20.180 1.00 69.12 164 PRO A O 1
ATOM 1272 N N . ALA A 1 165 ? 9.107 -4.202 18.301 1.00 64.19 165 ALA A N 1
ATOM 1273 C CA . ALA A 1 165 ? 7.816 -4.318 17.616 1.00 64.19 165 ALA A CA 1
ATOM 1274 C C . ALA A 1 165 ? 7.269 -5.761 17.549 1.00 64.19 165 ALA A C 1
ATOM 1276 O O . ALA A 1 165 ? 6.059 -5.965 17.463 1.00 64.19 165 ALA A O 1
ATOM 1277 N N . ALA A 1 166 ? 8.143 -6.772 17.597 1.00 60.75 166 ALA A N 1
ATOM 1278 C CA . ALA A 1 166 ? 7.748 -8.179 17.638 1.00 60.75 166 ALA A CA 1
ATOM 1279 C C . ALA A 1 166 ? 7.018 -8.555 18.941 1.00 60.75 166 ALA A C 1
ATOM 1281 O O . ALA A 1 166 ? 6.068 -9.335 18.900 1.00 60.75 166 ALA A O 1
ATOM 1282 N N . VAL A 1 167 ? 7.410 -7.961 20.074 1.00 58.53 167 VAL A N 1
ATOM 1283 C CA . VAL A 1 167 ? 6.791 -8.204 21.388 1.00 58.53 167 VAL A CA 1
ATOM 1284 C C . VAL A 1 167 ? 5.390 -7.610 21.430 1.00 58.53 167 VAL A C 1
ATOM 1286 O O . VAL A 1 167 ? 4.467 -8.264 21.911 1.00 58.53 167 VAL A O 1
ATOM 1289 N N . LEU A 1 168 ? 5.201 -6.434 20.819 1.00 57.41 168 LEU A N 1
ATOM 1290 C CA . LEU A 1 168 ? 3.882 -5.819 20.695 1.00 57.41 168 LEU A CA 1
ATOM 1291 C C . LEU A 1 168 ? 2.887 -6.759 20.014 1.00 57.41 168 LEU A C 1
ATOM 1293 O O . LEU A 1 168 ? 1.760 -6.829 20.461 1.00 57.41 168 LEU A O 1
ATOM 1297 N N . ARG A 1 169 ? 3.272 -7.551 19.003 1.00 49.78 169 ARG A N 1
ATOM 1298 C CA . ARG A 1 169 ? 2.330 -8.440 18.283 1.00 49.78 169 ARG A CA 1
ATOM 1299 C C . ARG A 1 169 ? 1.692 -9.526 19.154 1.00 49.78 169 ARG A C 1
ATOM 1301 O O . ARG A 1 169 ? 0.651 -10.058 18.774 1.00 49.78 169 ARG A O 1
ATOM 1308 N N . THR A 1 170 ? 2.275 -9.837 20.309 1.00 51.94 170 THR A N 1
ATOM 1309 C CA . THR A 1 170 ? 1.791 -10.886 21.211 1.00 51.94 170 THR A CA 1
ATOM 1310 C C . THR A 1 170 ? 1.197 -10.222 22.449 1.00 51.94 170 THR A C 1
ATOM 1312 O O . THR A 1 170 ? 1.878 -10.005 23.444 1.00 51.94 170 THR A O 1
ATOM 1315 N N . ALA A 1 171 ? -0.095 -9.895 22.384 1.00 50.47 171 ALA A N 1
ATOM 1316 C CA . ALA A 1 171 ? -0.824 -9.118 23.398 1.00 50.47 171 ALA A CA 1
ATOM 1317 C C . ALA A 1 171 ? -0.774 -9.647 24.835 1.00 50.47 171 ALA A C 1
ATOM 1319 O O . ALA A 1 171 ? -1.165 -8.952 25.760 1.00 50.47 171 ALA A O 1
ATOM 1320 N N . LEU A 1 172 ? -0.319 -10.881 25.021 1.00 50.44 172 LEU A N 1
ATOM 1321 C CA . LEU A 1 172 ? -0.540 -11.651 26.236 1.00 50.44 172 LEU A CA 1
ATOM 1322 C C . LEU A 1 172 ? 0.681 -11.754 27.157 1.00 50.44 172 LEU A C 1
ATOM 1324 O O . LEU A 1 172 ? 0.588 -12.422 28.180 1.00 50.44 172 LEU A O 1
ATOM 1328 N N . LYS A 1 173 ? 1.826 -11.136 26.831 1.00 46.91 173 LYS A N 1
ATOM 1329 C CA . LYS A 1 173 ? 3.040 -11.236 27.670 1.00 46.91 173 LYS A CA 1
ATOM 1330 C C . LYS A 1 173 ? 3.856 -9.945 27.754 1.00 46.91 173 LYS A C 1
ATOM 1332 O O . LYS A 1 173 ? 5.081 -9.986 27.689 1.00 46.91 173 LYS A O 1
ATOM 1337 N N . LEU A 1 174 ? 3.213 -8.794 27.929 1.00 48.19 174 LEU A N 1
ATOM 1338 C CA . LEU A 1 174 ? 3.943 -7.642 28.464 1.00 48.19 174 LEU A CA 1
ATOM 1339 C C . LEU A 1 174 ? 4.076 -7.839 29.979 1.00 48.19 174 LEU A C 1
ATOM 1341 O O . LEU A 1 174 ? 3.170 -7.529 30.745 1.00 48.19 174 LEU A O 1
ATOM 1345 N N . ARG A 1 175 ? 5.204 -8.432 30.392 1.00 48.88 175 ARG A N 1
ATOM 1346 C CA . ARG A 1 175 ? 5.673 -8.398 31.782 1.00 48.88 175 ARG A CA 1
ATOM 1347 C C . ARG A 1 175 ? 5.967 -6.937 32.114 1.00 48.88 175 ARG A C 1
ATOM 1349 O O . ARG A 1 175 ? 6.956 -6.397 31.638 1.00 48.88 175 ARG A O 1
ATOM 1356 N N . GLY A 1 176 ? 5.067 -6.289 32.841 1.00 45.94 176 GLY A N 1
ATOM 1357 C CA . GLY A 1 176 ? 5.197 -4.870 33.174 1.00 45.94 176 GLY A CA 1
ATOM 1358 C C . GLY A 1 176 ? 4.473 -4.473 34.454 1.00 45.94 176 GLY A C 1
ATOM 1359 O O . GLY A 1 176 ? 4.153 -3.305 34.615 1.00 45.94 176 GLY A O 1
ATOM 1360 N N . ALA A 1 177 ? 4.184 -5.431 35.337 1.00 43.88 177 ALA A N 1
ATOM 1361 C CA . ALA A 1 177 ? 3.506 -5.188 36.612 1.00 43.88 177 ALA A CA 1
ATOM 1362 C C . ALA A 1 177 ? 4.441 -5.351 37.824 1.00 43.88 177 ALA A C 1
ATOM 1364 O O . ALA A 1 177 ? 3.962 -5.512 38.936 1.00 43.88 177 ALA A O 1
ATOM 1365 N N . GLU A 1 178 ? 5.765 -5.311 37.636 1.00 49.12 178 GLU A N 1
ATOM 1366 C CA . GLU A 1 178 ? 6.710 -5.351 38.769 1.00 49.12 178 GLU A CA 1
ATOM 1367 C C . GLU A 1 178 ? 6.684 -4.055 39.604 1.00 49.12 178 GLU A C 1
ATOM 1369 O O . GLU A 1 178 ? 7.147 -4.052 40.734 1.00 49.12 178 GLU A O 1
ATOM 1374 N N . TRP A 1 179 ? 6.091 -2.974 39.083 1.00 49.34 179 TRP A N 1
ATOM 1375 C CA . TRP A 1 179 ? 5.955 -1.678 39.763 1.00 49.34 179 TRP A CA 1
ATOM 1376 C C . TRP A 1 179 ? 4.589 -1.456 40.435 1.00 49.34 179 TRP A C 1
ATOM 1378 O O . TRP A 1 179 ? 4.373 -0.411 41.038 1.00 49.34 179 TRP A O 1
ATOM 1388 N N . LEU A 1 180 ? 3.660 -2.409 40.301 1.00 46.91 180 LEU A N 1
ATOM 1389 C CA . LEU A 1 180 ? 2.345 -2.390 40.959 1.00 46.91 180 LEU A CA 1
ATOM 1390 C C . LEU A 1 180 ? 2.338 -3.196 42.274 1.00 46.91 180 LEU A C 1
ATOM 1392 O O . LEU A 1 180 ? 1.264 -3.545 42.760 1.00 46.91 180 LEU A O 1
ATOM 1396 N N . ALA A 1 181 ? 3.523 -3.527 42.801 1.00 45.31 181 ALA A N 1
ATOM 1397 C CA . ALA A 1 181 ? 3.700 -4.173 44.099 1.00 45.31 181 ALA A CA 1
ATOM 1398 C C . ALA A 1 181 ? 3.557 -3.169 45.251 1.00 45.31 181 ALA A C 1
ATOM 1400 O O . ALA A 1 181 ? 4.081 -2.040 45.113 1.00 45.31 181 ALA A O 1
#

Organism: NCBI:txid200379